Protein AF-A0A3L6G4U4-F1 (afdb_monomer)

Radius of gyration: 19.27 Å; Cα contacts (8 Å, |Δi|>4): 127; chains: 1; bounding box: 40×38×63 Å

Nearest PDB structures (foldseek):
  4f36-assembly1_E  TM=9.624E-01  e=6.830E-08  Trypanosoma brucei brucei TREU927
  4f36-assembly1_D  TM=8.154E-01  e=2.928E-08  Trypanosoma brucei brucei TREU927
  3ngt-assembly7_L  TM=8.339E-01  e=4.056E-08  Leishmania major
  7kpf-assembly1_D  TM=7.973E-01  e=2.743E-08  Homo sapiens
  4f36-assembly1_B  TM=8.271E-01  e=8.304E-08  Trypanosoma brucei brucei TREU927

Structure (mmCIF, N/CA/C/O backbone):
data_AF-A0A3L6G4U4-F1
#
_entry.id   AF-A0A3L6G4U4-F1
#
loop_
_atom_site.group_PDB
_atom_site.id
_atom_site.type_symbol
_atom_site.label_atom_id
_atom_site.label_alt_id
_atom_site.label_comp_id
_atom_site.label_asym_id
_atom_site.label_entity_id
_atom_site.label_seq_id
_atom_site.pdbx_PDB_ins_code
_atom_site.Cartn_x
_atom_site.Cartn_y
_atom_site.Cartn_z
_atom_site.occupancy
_atom_site.B_iso_or_equiv
_atom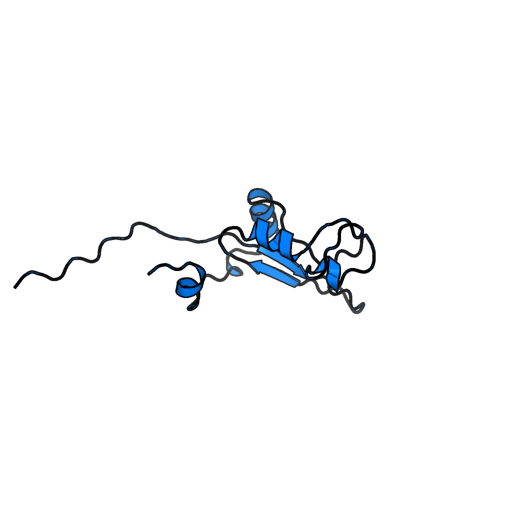_site.auth_seq_id
_atom_site.auth_comp_id
_atom_site.auth_asym_id
_atom_site.auth_atom_id
_atom_site.pdbx_PDB_model_num
ATOM 1 N N . MET A 1 1 ? -25.367 -23.729 42.751 1.00 48.38 1 MET A N 1
ATOM 2 C CA . MET A 1 1 ? -25.053 -23.538 41.320 1.00 48.38 1 MET A CA 1
ATOM 3 C C . MET A 1 1 ? -23.906 -22.546 41.230 1.00 48.38 1 MET A C 1
ATOM 5 O O . MET A 1 1 ? -24.031 -21.494 41.847 1.00 48.38 1 MET A O 1
ATOM 9 N N . PRO A 1 2 ? -22.779 -22.877 40.586 1.00 43.34 2 PRO A N 1
ATOM 10 C CA . PRO A 1 2 ? -21.698 -21.915 40.406 1.00 43.34 2 PRO A CA 1
ATOM 11 C C . PRO A 1 2 ? -22.155 -20.806 39.448 1.00 43.34 2 PRO A C 1
ATOM 13 O O . PRO A 1 2 ? -22.807 -21.084 38.442 1.00 43.34 2 PRO A O 1
ATOM 16 N N . ALA A 1 3 ? -21.863 -19.555 39.801 1.00 43.78 3 ALA A N 1
ATOM 17 C CA . ALA A 1 3 ? -22.175 -18.389 38.983 1.00 43.78 3 ALA A CA 1
ATOM 18 C C . ALA A 1 3 ? -21.476 -18.479 37.610 1.00 43.78 3 ALA A C 1
ATOM 20 O O . ALA A 1 3 ? -20.370 -19.025 37.535 1.00 43.78 3 ALA A O 1
ATOM 21 N N . PRO A 1 4 ? -22.086 -17.956 36.529 1.00 48.28 4 PRO A N 1
ATOM 22 C CA . PRO A 1 4 ? -21.425 -17.894 35.231 1.00 48.28 4 PRO A CA 1
ATOM 23 C C . PRO A 1 4 ? -20.118 -17.090 35.347 1.00 48.28 4 PRO A C 1
ATOM 25 O O . PRO A 1 4 ? -20.080 -16.095 36.080 1.00 48.28 4 PRO A O 1
ATOM 28 N N . PRO A 1 5 ? -19.038 -17.503 34.659 1.00 41.19 5 PRO A N 1
ATOM 29 C CA . PRO A 1 5 ? -17.786 -16.763 34.683 1.00 41.19 5 PRO A CA 1
ATOM 30 C C . PRO A 1 5 ? -18.026 -15.342 34.165 1.00 41.19 5 PRO A C 1
ATOM 32 O O . PRO A 1 5 ? -18.662 -15.147 33.128 1.00 41.19 5 PRO A O 1
ATOM 35 N N . SER A 1 6 ? -17.523 -14.350 34.899 1.00 45.09 6 SER A N 1
ATOM 36 C CA . SER A 1 6 ? -17.550 -12.958 34.463 1.00 45.09 6 SER A CA 1
ATOM 37 C C . SER A 1 6 ? -16.834 -12.820 33.112 1.00 45.09 6 SER A C 1
ATOM 39 O O . SER A 1 6 ? -15.841 -13.520 32.870 1.00 45.09 6 SER A O 1
ATOM 41 N N . PRO A 1 7 ? -17.307 -11.938 32.210 1.00 42.19 7 PRO A N 1
ATOM 42 C CA . PRO A 1 7 ? -16.600 -11.672 30.968 1.00 42.19 7 PRO A CA 1
ATOM 43 C C . PRO A 1 7 ? -15.209 -11.150 31.331 1.00 42.19 7 PRO A C 1
ATOM 45 O O . PRO A 1 7 ? -15.069 -10.083 31.929 1.00 42.19 7 PRO A O 1
ATOM 48 N N . ARG A 1 8 ? -14.172 -11.942 31.024 1.00 36.62 8 ARG A N 1
ATOM 49 C CA . ARG A 1 8 ? -12.781 -11.508 31.171 1.00 36.62 8 ARG A CA 1
ATOM 50 C C . ARG A 1 8 ? -12.641 -10.222 30.374 1.00 36.62 8 ARG A C 1
ATOM 52 O O . ARG A 1 8 ? -12.869 -10.227 29.165 1.00 36.62 8 ARG A O 1
ATOM 59 N N . SER A 1 9 ? -12.284 -9.132 31.046 1.00 39.41 9 SER A N 1
ATOM 60 C CA . SER A 1 9 ? -11.927 -7.891 30.377 1.00 39.41 9 SER A CA 1
ATOM 61 C C . SER A 1 9 ? -10.699 -8.167 29.511 1.00 39.41 9 SER A C 1
ATOM 63 O O . SER A 1 9 ? -9.567 -8.224 29.988 1.00 39.41 9 SER A O 1
ATOM 65 N N . SER A 1 10 ? -10.910 -8.396 28.213 1.00 39.19 10 SER A N 1
ATOM 66 C CA . SER A 1 10 ? -9.804 -8.390 27.267 1.00 39.19 10 SER A CA 1
ATOM 67 C C . SER A 1 10 ? -9.429 -6.926 27.059 1.00 39.19 10 SER A C 1
ATOM 69 O O . SER A 1 10 ? -9.961 -6.233 26.192 1.00 39.19 10 SER A O 1
ATOM 71 N N . SER A 1 11 ? -8.543 -6.434 27.918 1.00 36.12 11 SER A N 1
ATOM 72 C CA . SER A 1 11 ? -7.809 -5.191 27.734 1.00 36.12 11 SER A CA 1
ATOM 73 C C . SER A 1 11 ? -6.936 -5.315 26.487 1.00 36.12 11 SER A C 1
ATOM 75 O O . SER A 1 11 ? -5.746 -5.619 26.521 1.00 36.12 11 SER A O 1
ATOM 77 N N . ARG A 1 12 ? -7.550 -5.120 25.329 1.00 32.91 12 ARG A N 1
ATOM 78 C CA . ARG A 1 12 ? -6.834 -4.801 24.107 1.00 32.91 12 ARG A CA 1
ATOM 79 C C . ARG A 1 12 ? -7.789 -4.004 23.247 1.00 32.91 12 ARG A C 1
ATOM 81 O O . ARG A 1 12 ? -8.471 -4.536 22.383 1.00 32.91 12 ARG A O 1
ATOM 88 N N . THR A 1 13 ? -7.834 -2.708 23.533 1.00 30.31 13 THR A N 1
ATOM 89 C CA . THR A 1 13 ? -8.194 -1.681 22.562 1.00 30.31 13 THR A CA 1
ATOM 90 C C . THR A 1 13 ? -7.328 -1.914 21.326 1.00 30.31 13 THR A C 1
ATOM 92 O O . THR A 1 13 ? -6.227 -1.384 21.216 1.00 30.31 13 THR A O 1
ATOM 95 N N . ARG A 1 14 ? -7.767 -2.787 20.417 1.00 32.38 14 ARG A N 1
ATOM 96 C CA . ARG A 1 14 ? -7.202 -2.891 19.075 1.00 32.38 14 ARG A CA 1
ATOM 97 C C . ARG A 1 14 ? -7.896 -1.821 18.256 1.00 32.38 14 ARG A C 1
ATOM 99 O O . ARG A 1 14 ? -8.745 -2.094 17.422 1.00 32.38 14 ARG A O 1
ATOM 106 N N . THR A 1 15 ? -7.554 -0.576 18.564 1.00 27.38 15 THR A N 1
ATOM 107 C CA . THR A 1 15 ? -7.674 0.496 17.589 1.00 27.38 15 THR A CA 1
ATOM 108 C C . THR A 1 15 ? -6.623 0.178 16.543 1.00 27.38 15 THR A C 1
ATOM 110 O O . THR A 1 15 ? -5.465 0.565 16.691 1.00 27.38 15 THR A O 1
ATOM 113 N N . VAL A 1 16 ? -6.990 -0.624 15.549 1.00 25.97 16 VAL A N 1
ATOM 114 C CA . VAL A 1 16 ? -6.151 -0.760 14.372 1.00 25.97 16 VAL A CA 1
ATOM 115 C C . VAL A 1 16 ? -6.416 0.493 13.547 1.00 25.97 16 VAL A C 1
ATOM 117 O O . VAL A 1 16 ? -7.545 0.846 13.216 1.00 25.97 16 VAL A O 1
ATOM 120 N N . ARG A 1 17 ? -5.366 1.292 13.435 1.00 31.39 17 ARG A N 1
ATOM 121 C CA . ARG A 1 17 ? -5.263 2.451 12.565 1.00 31.39 17 ARG A CA 1
ATOM 122 C C . ARG A 1 17 ? -3.873 2.315 11.985 1.00 31.39 17 ARG A C 1
ATOM 124 O O . ARG A 1 17 ? -2.936 2.342 12.774 1.00 31.39 17 ARG A O 1
ATOM 131 N N . VAL A 1 18 ? -3.753 2.113 10.678 1.00 32.38 18 VAL A N 1
ATOM 132 C CA . VAL A 1 18 ? -2.708 2.654 9.785 1.00 32.38 18 VAL A CA 1
ATOM 133 C C . VAL A 1 18 ? -2.885 2.002 8.413 1.00 32.38 18 VAL A C 1
ATOM 135 O O . VAL A 1 18 ? -3.234 0.833 8.287 1.00 32.38 18 VAL A O 1
ATOM 138 N N . LEU A 1 19 ? -2.707 2.839 7.400 1.00 37.97 19 LEU A N 1
ATOM 139 C CA . LEU A 1 19 ? -3.506 2.901 6.194 1.00 37.97 19 LEU A CA 1
ATOM 140 C C . LEU A 1 19 ? -2.538 2.825 4.994 1.00 37.97 19 LEU A C 1
ATOM 142 O O . LEU A 1 19 ? -1.506 3.479 4.998 1.00 37.97 19 LEU A O 1
ATOM 146 N N . PHE A 1 20 ? -2.794 1.988 3.993 1.00 38.31 20 PHE A N 1
ATOM 147 C CA . PHE A 1 20 ? -1.816 1.727 2.920 1.00 38.31 20 PHE A CA 1
ATOM 148 C C . PHE A 1 20 ? -2.234 2.272 1.563 1.00 38.31 20 PHE A C 1
ATOM 150 O O . PHE A 1 20 ? -3.016 1.618 0.880 1.00 38.31 20 PHE A O 1
ATOM 157 N N . GLY A 1 21 ? -1.650 3.413 1.185 1.00 36.94 21 GLY A N 1
ATOM 158 C CA . GLY A 1 21 ? -1.660 4.000 -0.157 1.00 36.94 21 GLY A CA 1
ATOM 159 C C . GLY A 1 21 ? -1.317 2.986 -1.244 1.00 36.94 21 GLY A C 1
ATOM 160 O O . GLY A 1 21 ? -0.142 2.681 -1.414 1.00 36.94 21 GLY A O 1
ATOM 161 N N . VAL A 1 22 ? -2.296 2.477 -1.993 1.00 37.06 22 VAL A N 1
ATOM 162 C CA . VAL A 1 22 ? -2.035 1.900 -3.322 1.00 37.06 22 VAL A CA 1
ATOM 163 C C . VAL A 1 22 ? -2.492 2.932 -4.343 1.00 37.06 22 VAL A C 1
ATOM 165 O O . VAL A 1 22 ? -3.694 3.108 -4.518 1.00 37.06 22 VAL A O 1
ATOM 168 N N . LEU A 1 23 ? -1.543 3.627 -4.976 1.00 38.72 23 LEU A N 1
ATOM 169 C CA . LEU A 1 23 ? -1.824 4.411 -6.183 1.00 38.72 23 LEU A CA 1
ATOM 170 C C . LEU A 1 23 ? -2.010 3.407 -7.315 1.00 38.72 23 LEU A C 1
ATOM 172 O O . LEU A 1 23 ? -1.089 2.644 -7.559 1.00 38.72 23 LEU A O 1
ATOM 176 N N . VAL A 1 24 ? -3.148 3.359 -7.993 1.00 38.31 24 VAL A N 1
ATOM 177 C CA . VAL A 1 24 ? -3.261 2.614 -9.257 1.00 38.31 24 VAL A CA 1
ATOM 178 C C . VAL A 1 24 ? -3.238 3.641 -10.380 1.00 38.31 24 VAL A C 1
ATOM 180 O O . VAL A 1 24 ? -4.255 4.262 -10.659 1.00 38.31 24 VAL A O 1
ATOM 183 N N . ASP A 1 25 ? -2.080 3.828 -11.007 1.00 40.31 25 ASP A N 1
ATOM 184 C CA . ASP A 1 25 ? -1.956 4.567 -12.262 1.00 40.31 25 ASP A CA 1
ATOM 185 C C . ASP A 1 25 ? -2.187 3.588 -13.425 1.00 40.31 25 ASP A C 1
ATOM 187 O O . ASP A 1 25 ? -1.281 2.934 -13.944 1.00 40.31 25 ASP A O 1
ATOM 191 N N . VAL A 1 26 ? -3.449 3.440 -13.823 1.00 39.25 26 VAL A N 1
ATOM 192 C CA . VAL A 1 26 ? -3.770 2.902 -15.146 1.00 39.25 26 VAL A CA 1
ATOM 193 C C . VAL A 1 26 ? -3.792 4.090 -16.100 1.00 39.25 26 VAL A C 1
ATOM 195 O O . VAL A 1 26 ? -4.809 4.764 -16.242 1.00 39.25 26 VAL A O 1
ATOM 198 N N . VAL A 1 27 ? -2.669 4.331 -16.787 1.00 41.72 27 VAL A N 1
ATOM 199 C CA . VAL A 1 27 ? -2.572 5.328 -17.865 1.00 41.72 27 VAL A CA 1
ATOM 200 C C . VAL A 1 27 ? -3.394 4.868 -19.077 1.00 41.72 27 VAL A C 1
ATOM 202 O O . VAL A 1 27 ? -2.858 4.458 -20.108 1.00 41.72 27 VAL A O 1
ATOM 205 N N . LEU A 1 28 ? -4.717 4.963 -18.996 1.00 41.09 28 LEU A N 1
ATOM 206 C CA . LEU A 1 28 ? -5.538 5.196 -20.175 1.00 41.09 28 LEU A CA 1
ATOM 207 C C . LEU A 1 28 ? -5.581 6.710 -20.331 1.00 41.09 28 LEU A C 1
ATOM 209 O O . LEU A 1 28 ? -6.176 7.404 -19.517 1.00 41.09 28 LEU A O 1
ATOM 213 N N . ARG A 1 29 ? -4.862 7.239 -21.329 1.00 44.06 29 ARG A N 1
ATOM 214 C CA . ARG A 1 29 ? -4.777 8.683 -21.589 1.00 44.06 29 ARG A CA 1
ATOM 215 C C . ARG A 1 29 ? -6.140 9.258 -21.989 1.00 44.06 29 ARG A C 1
ATOM 217 O O . ARG A 1 29 ? -6.378 9.472 -23.170 1.00 44.06 29 ARG A O 1
ATOM 224 N N . PHE A 1 30 ? -6.972 9.535 -20.997 1.00 42.81 30 PHE A N 1
ATOM 225 C CA . PHE A 1 30 ? -8.104 10.450 -21.023 1.00 42.81 30 PHE A CA 1
ATOM 226 C C . PHE A 1 30 ? -8.240 10.990 -19.588 1.00 42.81 30 PHE A C 1
ATOM 228 O O . PHE A 1 30 ? -8.823 10.335 -18.739 1.00 42.81 30 PHE A O 1
ATOM 235 N N . ASP A 1 31 ? -7.602 12.133 -19.319 1.00 46.81 31 ASP A N 1
ATOM 236 C CA . ASP A 1 31 ? -7.749 12.962 -18.110 1.00 46.81 31 ASP A CA 1
ATOM 237 C C . ASP A 1 31 ? -7.524 12.295 -16.726 1.00 46.81 31 ASP A C 1
ATOM 239 O O . ASP A 1 31 ? -8.453 11.886 -16.043 1.00 46.81 31 ASP A O 1
ATOM 243 N N . SER A 1 32 ? -6.255 12.277 -16.292 1.00 55.06 32 SER A N 1
ATOM 244 C CA . SER A 1 32 ? -5.756 12.446 -14.903 1.00 55.06 32 SER A CA 1
ATOM 245 C C . SER A 1 32 ? -6.610 11.913 -13.731 1.00 55.06 32 SER A C 1
ATOM 247 O O . SER A 1 32 ? -6.935 12.664 -12.811 1.00 55.06 32 SER A O 1
ATOM 249 N N . LEU A 1 33 ? -6.977 10.632 -13.738 1.00 58.16 33 LEU A N 1
ATOM 250 C CA . LEU A 1 33 ? -7.676 9.989 -12.621 1.00 58.16 33 LEU A CA 1
ATOM 251 C C . LEU A 1 33 ? -6.700 9.149 -11.794 1.00 58.16 33 LEU A C 1
ATOM 253 O O . LEU A 1 33 ? -6.298 8.068 -12.218 1.00 58.16 33 LEU A O 1
ATOM 257 N N . ASP A 1 34 ? -6.370 9.635 -10.600 1.00 67.19 34 ASP A N 1
ATOM 258 C CA . ASP A 1 34 ? -5.589 8.903 -9.604 1.00 67.19 34 ASP A CA 1
ATOM 259 C C . ASP A 1 34 ? -6.524 8.209 -8.603 1.00 67.19 34 ASP A C 1
ATOM 261 O O . ASP A 1 34 ? -7.427 8.828 -8.032 1.00 67.19 34 ASP A O 1
ATOM 265 N N . LEU A 1 35 ? -6.310 6.909 -8.374 1.00 70.25 35 LEU A N 1
ATOM 266 C CA . LEU A 1 35 ? -7.008 6.156 -7.332 1.00 70.25 35 LEU A CA 1
ATOM 267 C C . LEU A 1 35 ? -6.120 6.034 -6.094 1.00 70.25 35 LEU A C 1
ATOM 269 O O . LEU A 1 35 ? -5.046 5.439 -6.167 1.00 70.25 35 LEU A O 1
ATOM 273 N N . TYR A 1 36 ? -6.617 6.515 -4.954 1.00 77.12 36 TYR A N 1
ATOM 274 C CA . TYR A 1 36 ? -5.976 6.356 -3.652 1.00 77.12 36 TYR A CA 1
ATOM 275 C C . TYR A 1 36 ? -6.708 5.292 -2.843 1.00 77.12 36 TYR A C 1
ATOM 277 O O . TYR A 1 36 ? -7.921 5.356 -2.642 1.00 77.12 36 TYR A O 1
ATOM 285 N N . LEU A 1 37 ? -5.960 4.306 -2.365 1.00 82.06 37 LEU A N 1
ATOM 286 C CA . LEU A 1 37 ? -6.474 3.235 -1.519 1.00 82.06 37 LEU A CA 1
ATOM 287 C C . LEU A 1 37 ? -5.721 3.197 -0.210 1.00 82.06 37 LEU A C 1
ATOM 289 O O . LEU A 1 37 ? -4.606 3.682 -0.117 1.00 82.06 37 LEU A O 1
ATOM 293 N N . VAL A 1 38 ? -6.336 2.572 0.777 1.00 84.00 38 VAL A N 1
ATOM 294 C CA . VAL A 1 38 ? -5.800 2.418 2.114 1.00 84.00 38 VAL A CA 1
ATOM 295 C C . VAL A 1 38 ? -6.068 0.982 2.550 1.00 84.00 38 VAL A C 1
ATOM 297 O O . VAL A 1 38 ? -7.216 0.585 2.732 1.00 84.00 38 VAL A O 1
ATOM 300 N N . TRP A 1 39 ? -5.012 0.182 2.678 1.00 84.06 39 TRP A N 1
ATOM 301 C CA . TRP A 1 39 ? -5.104 -1.193 3.185 1.00 84.06 39 TRP A CA 1
ATOM 302 C C . TRP A 1 39 ? -4.687 -1.272 4.650 1.00 84.06 39 TRP A C 1
ATOM 304 O O . TRP A 1 39 ? -4.023 -0.374 5.150 1.00 84.06 39 TRP A O 1
ATOM 314 N N . GLU A 1 40 ? -5.072 -2.339 5.339 1.00 82.50 40 GLU A N 1
ATOM 315 C CA . GLU A 1 40 ? -4.703 -2.605 6.728 1.00 82.50 40 GLU A CA 1
ATOM 316 C C . GLU A 1 40 ? -4.423 -4.103 6.886 1.00 82.50 40 GLU A C 1
ATOM 318 O O . GLU A 1 40 ? -5.087 -4.937 6.269 1.00 82.50 40 GLU A O 1
ATOM 323 N N . GLY A 1 41 ? -3.426 -4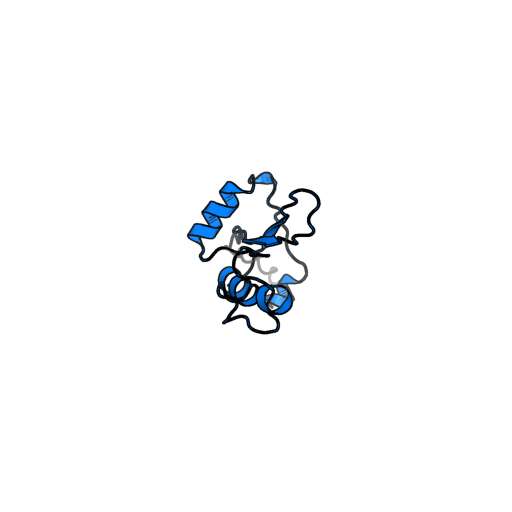.448 7.699 1.00 85.88 41 GLY A N 1
ATOM 324 C CA . GLY A 1 41 ? -3.146 -5.831 8.061 1.00 85.88 41 GLY A CA 1
ATOM 325 C C . GLY A 1 41 ? -1.730 -6.042 8.583 1.00 85.88 41 GLY A C 1
ATOM 326 O O . GLY A 1 41 ? -0.842 -5.204 8.425 1.00 85.88 41 GLY A O 1
ATOM 327 N N . GLU A 1 42 ? -1.491 -7.191 9.207 1.00 85.12 42 GLU A N 1
ATOM 328 C CA . GLU A 1 42 ? -0.152 -7.556 9.671 1.00 85.12 42 GLU A CA 1
ATOM 329 C C . GLU A 1 42 ? 0.844 -7.669 8.501 1.00 85.12 42 GLU A C 1
ATOM 331 O O . GLU A 1 42 ? 0.625 -8.394 7.531 1.00 85.12 42 GLU A O 1
ATOM 336 N N . GLY A 1 43 ? 1.960 -6.937 8.584 1.00 86.00 43 GLY A N 1
ATOM 337 C CA . GLY A 1 43 ? 3.017 -6.963 7.567 1.00 86.00 43 GLY A CA 1
ATOM 338 C C . GLY A 1 43 ? 2.633 -6.349 6.214 1.00 86.00 43 GLY A C 1
ATOM 339 O O . GLY A 1 43 ? 3.369 -6.526 5.243 1.00 86.00 43 GLY A O 1
ATOM 340 N N . VAL A 1 44 ? 1.515 -5.623 6.133 1.00 85.81 44 VAL A N 1
ATOM 341 C CA . VAL A 1 44 ? 0.945 -5.101 4.879 1.00 85.81 44 VAL A CA 1
ATOM 342 C C . VAL A 1 44 ? 1.911 -4.221 4.067 1.00 85.81 44 VAL A C 1
ATOM 344 O O . VAL A 1 44 ? 1.901 -4.335 2.849 1.00 85.81 44 VAL A O 1
ATOM 347 N N . ILE A 1 45 ? 2.827 -3.452 4.684 1.00 84.62 45 ILE A N 1
ATOM 348 C CA . ILE A 1 45 ? 3.895 -2.725 3.951 1.00 84.62 45 ILE A CA 1
ATOM 349 C C . ILE A 1 45 ? 4.727 -3.719 3.142 1.00 84.62 45 ILE A C 1
ATOM 351 O O . ILE A 1 45 ? 4.885 -3.612 1.929 1.00 84.62 45 ILE A O 1
ATOM 355 N N . LYS A 1 46 ? 5.268 -4.721 3.839 1.00 87.56 46 LYS A N 1
ATOM 356 C CA . LYS A 1 46 ? 6.192 -5.703 3.278 1.00 87.56 46 LYS A CA 1
ATOM 357 C C . LYS A 1 46 ? 5.503 -6.518 2.189 1.00 87.56 46 LYS A C 1
ATOM 359 O O . LYS A 1 46 ? 6.072 -6.712 1.117 1.00 87.56 46 LYS A O 1
ATOM 364 N N . TYR A 1 47 ? 4.289 -6.994 2.461 1.00 89.19 47 TYR A N 1
ATOM 365 C CA . TYR A 1 47 ? 3.522 -7.783 1.502 1.00 89.19 47 TYR A CA 1
ATOM 366 C C . TYR A 1 47 ? 3.020 -6.937 0.328 1.00 89.19 47 TYR A C 1
ATOM 368 O O . TYR A 1 47 ? 3.111 -7.389 -0.808 1.00 89.19 47 TYR A O 1
ATOM 376 N N . GLY A 1 48 ? 2.596 -5.696 0.571 1.00 88.94 48 GLY A N 1
ATOM 377 C CA . GLY A 1 48 ? 2.201 -4.739 -0.460 1.00 88.94 48 GLY A CA 1
ATOM 378 C C . GLY A 1 48 ? 3.353 -4.422 -1.409 1.00 88.94 48 GLY A C 1
ATOM 379 O O . GLY A 1 48 ? 3.211 -4.560 -2.618 1.00 88.94 48 GLY A O 1
ATOM 380 N N . ARG A 1 49 ? 4.547 -4.126 -0.882 1.00 89.44 49 ARG A N 1
ATOM 381 C CA . ARG A 1 49 ? 5.761 -3.929 -1.693 1.00 89.44 49 ARG A CA 1
ATOM 382 C C . ARG A 1 49 ? 6.136 -5.174 -2.497 1.00 89.44 49 ARG A C 1
ATOM 384 O O . ARG A 1 49 ? 6.566 -5.050 -3.641 1.00 8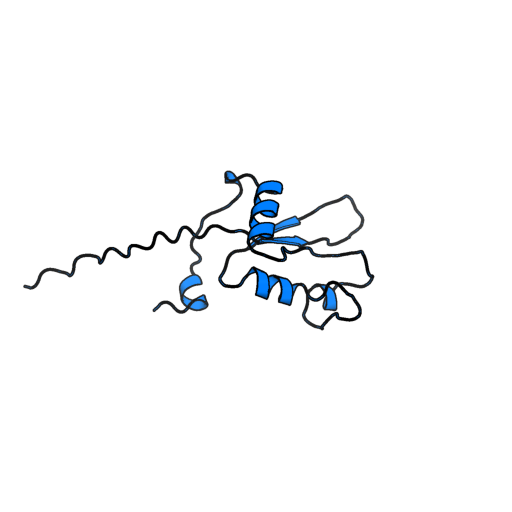9.44 49 ARG A O 1
ATOM 391 N N . LYS A 1 50 ? 5.952 -6.367 -1.923 1.00 90.88 50 LYS A N 1
ATOM 392 C CA . LYS A 1 50 ? 6.170 -7.634 -2.634 1.00 90.88 50 LYS A CA 1
ATOM 393 C C . LYS A 1 50 ? 5.166 -7.828 -3.776 1.00 90.88 50 LYS A C 1
ATOM 395 O O . LYS A 1 50 ? 5.574 -8.267 -4.842 1.00 90.88 50 LYS A O 1
ATOM 400 N N . LEU A 1 51 ? 3.895 -7.484 -3.564 1.00 90.38 51 LEU A N 1
ATOM 401 C CA . LEU A 1 51 ? 2.844 -7.549 -4.585 1.00 90.38 51 LEU A CA 1
ATOM 402 C C . LEU A 1 51 ? 3.080 -6.533 -5.712 1.00 90.38 51 LEU A C 1
ATOM 404 O O . LEU A 1 51 ? 2.900 -6.851 -6.883 1.00 90.38 51 LEU A O 1
ATOM 408 N N . ILE A 1 52 ? 3.519 -5.322 -5.360 1.00 89.38 52 ILE A N 1
ATOM 409 C CA . ILE A 1 52 ? 3.854 -4.262 -6.318 1.00 89.38 52 ILE A CA 1
ATOM 410 C C . ILE A 1 52 ? 4.998 -4.692 -7.244 1.00 89.38 52 ILE A C 1
ATOM 412 O O . ILE A 1 52 ? 4.931 -4.458 -8.451 1.00 89.38 52 ILE A O 1
ATOM 416 N N . GLY A 1 53 ? 6.029 -5.330 -6.689 1.00 89.19 53 GLY A N 1
ATOM 417 C CA . GLY A 1 53 ? 7.240 -5.705 -7.416 1.00 89.19 53 GLY A CA 1
ATOM 418 C C . GLY A 1 53 ? 8.334 -4.635 -7.358 1.00 89.19 53 GLY A C 1
ATOM 419 O O . GLY A 1 53 ? 8.183 -3.569 -6.751 1.00 89.19 53 GLY A O 1
ATOM 420 N N . ALA A 1 54 ? 9.485 -4.936 -7.964 1.00 88.12 54 ALA A N 1
ATOM 421 C CA . ALA A 1 54 ? 10.647 -4.049 -7.947 1.00 88.12 54 ALA A CA 1
ATOM 422 C C . ALA A 1 54 ? 10.352 -2.687 -8.605 1.00 88.12 54 ALA A C 1
ATOM 424 O O . ALA A 1 54 ? 9.412 -2.535 -9.379 1.00 88.12 54 ALA A O 1
ATOM 425 N N . THR A 1 55 ? 11.142 -1.656 -8.294 1.00 83.19 55 THR A N 1
ATOM 426 C CA . THR A 1 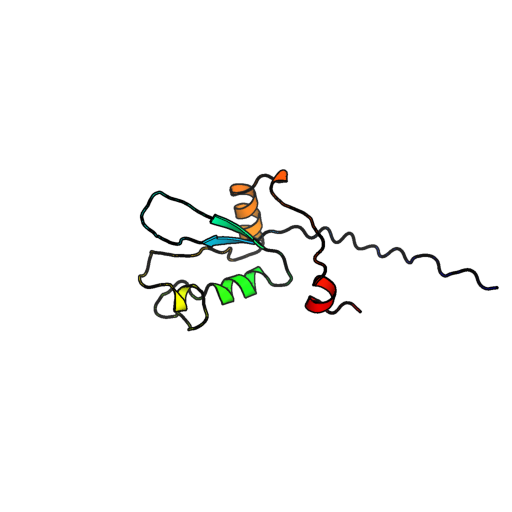55 ? 11.073 -0.368 -9.021 1.00 83.19 55 THR A CA 1
ATOM 427 C C . THR A 1 55 ? 11.785 -0.438 -10.366 1.00 83.19 55 THR A C 1
ATOM 429 O O . THR A 1 55 ? 11.356 0.201 -11.318 1.00 83.19 55 THR A O 1
ATOM 432 N N . A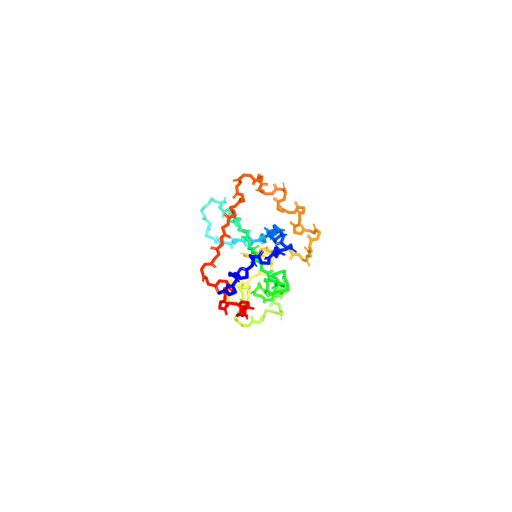SP A 1 56 ? 12.844 -1.239 -10.444 1.00 83.19 56 ASP A N 1
ATOM 433 C CA . ASP A 1 56 ? 13.624 -1.464 -11.656 1.00 83.19 56 ASP A CA 1
ATOM 434 C C . ASP A 1 56 ? 12.919 -2.488 -12.570 1.00 83.19 56 ASP A C 1
ATOM 436 O O . ASP A 1 56 ? 12.748 -3.634 -12.140 1.00 83.19 56 ASP A O 1
ATOM 440 N N . PRO A 1 57 ? 12.537 -2.120 -13.811 1.00 75.81 57 PRO A N 1
ATOM 441 C CA . PRO A 1 57 ? 11.911 -3.026 -14.778 1.00 75.81 57 PRO A CA 1
ATOM 442 C C . PRO A 1 57 ? 12.730 -4.255 -15.136 1.00 75.81 57 PRO A C 1
ATOM 444 O O . PRO A 1 57 ? 12.167 -5.294 -15.461 1.00 75.81 57 PRO A O 1
ATOM 447 N N . HIS A 1 58 ? 14.055 -4.182 -15.024 1.00 82.12 58 HIS A N 1
ATOM 448 C CA . HIS A 1 58 ? 14.911 -5.343 -15.261 1.00 82.12 58 HIS A CA 1
ATOM 449 C C . HIS A 1 58 ? 14.826 -6.390 -14.143 1.00 82.12 58 HIS A C 1
ATOM 451 O O . HIS A 1 58 ? 15.345 -7.492 -14.296 1.00 82.12 58 HIS A O 1
ATOM 457 N N . LYS A 1 59 ? 14.185 -6.046 -13.021 1.00 87.38 59 LYS A N 1
ATOM 458 C CA . LYS A 1 59 ? 13.975 -6.905 -11.846 1.00 87.38 59 LYS A CA 1
ATOM 459 C C . LYS A 1 59 ? 12.495 -7.200 -11.617 1.00 87.38 59 LYS A C 1
ATOM 461 O O . LYS A 1 59 ? 12.079 -7.477 -10.492 1.00 87.38 59 LYS A O 1
ATOM 466 N N . TYR A 1 60 ? 11.682 -7.033 -12.653 1.00 86.31 60 TYR A N 1
ATOM 467 C CA . TYR A 1 60 ? 10.279 -7.388 -12.599 1.00 86.31 60 TYR A CA 1
ATOM 468 C C . TYR A 1 60 ? 10.128 -8.902 -12.563 1.00 86.31 60 TYR A C 1
ATOM 470 O O . TYR A 1 60 ? 10.670 -9.620 -13.398 1.00 86.31 60 TYR A O 1
ATOM 478 N N . GLU A 1 61 ? 9.364 -9.363 -11.581 1.00 90.50 61 GLU A N 1
ATOM 479 C CA . GLU A 1 61 ? 9.050 -10.773 -11.403 1.00 90.50 61 GLU A CA 1
ATOM 480 C C . GLU A 1 61 ? 7.609 -11.019 -11.873 1.00 90.50 61 GLU A C 1
ATOM 482 O O . GLU A 1 61 ? 6.720 -10.235 -11.503 1.00 90.50 61 GLU A O 1
ATOM 487 N N . PRO A 1 62 ? 7.348 -12.081 -12.657 1.00 91.75 62 PRO A N 1
ATOM 488 C CA . PRO A 1 62 ? 5.991 -12.473 -13.030 1.00 91.75 62 PRO A CA 1
ATOM 489 C C . PRO A 1 62 ? 5.088 -12.668 -11.803 1.00 91.75 62 PRO A C 1
ATOM 491 O O . PRO A 1 62 ? 5.524 -13.196 -10.777 1.00 91.75 62 PRO A O 1
ATOM 494 N N . GLY A 1 63 ? 3.825 -12.253 -11.903 1.00 90.50 63 GLY A N 1
ATOM 495 C CA . GLY A 1 63 ? 2.859 -12.291 -10.799 1.00 90.50 63 GLY A CA 1
ATOM 496 C C . GLY A 1 63 ? 2.925 -11.086 -9.854 1.00 90.50 63 GLY A C 1
ATOM 497 O O . GLY A 1 63 ? 2.165 -11.026 -8.884 1.00 90.50 63 GLY A O 1
ATOM 498 N N . THR A 1 64 ? 3.826 -10.130 -10.104 1.00 90.88 64 THR A N 1
ATOM 499 C CA . THR A 1 64 ? 3.800 -8.807 -9.462 1.00 90.88 64 THR A CA 1
ATOM 500 C C . THR A 1 64 ? 3.081 -7.807 -10.356 1.00 90.88 64 THR A C 1
ATOM 502 O O . THR A 1 64 ? 3.120 -7.920 -11.578 1.00 90.88 64 THR A O 1
ATOM 505 N N . ILE A 1 65 ? 2.472 -6.777 -9.764 1.00 85.75 65 ILE A N 1
ATOM 506 C CA . ILE A 1 65 ? 1.700 -5.774 -10.515 1.00 85.75 65 ILE A CA 1
ATOM 507 C C . ILE A 1 65 ? 2.564 -5.131 -11.606 1.00 85.75 65 ILE A C 1
ATOM 509 O O . ILE A 1 65 ? 2.151 -5.045 -12.759 1.00 85.75 65 ILE A O 1
ATOM 513 N N . ARG A 1 66 ? 3.789 -4.720 -11.265 1.00 86.50 66 ARG A N 1
ATOM 514 C CA . ARG A 1 66 ? 4.712 -4.125 -12.237 1.00 86.50 66 ARG A CA 1
ATOM 515 C C . ARG A 1 66 ? 5.244 -5.133 -13.250 1.00 86.50 66 ARG A C 1
ATOM 517 O O . ARG A 1 66 ? 5.430 -4.749 -14.396 1.00 86.50 66 ARG A O 1
ATOM 524 N N . GLY A 1 67 ? 5.460 -6.388 -12.862 1.00 87.94 67 GLY A N 1
ATOM 525 C CA . GLY A 1 67 ? 5.922 -7.408 -13.802 1.00 87.94 67 GLY A CA 1
ATOM 526 C C . GLY A 1 67 ? 4.885 -7.806 -14.839 1.00 87.94 67 GLY A C 1
ATOM 527 O O . GLY A 1 67 ? 5.247 -8.026 -15.991 1.00 87.94 67 GLY A O 1
ATOM 528 N N . ASP A 1 68 ? 3.609 -7.817 -14.462 1.00 86.88 68 ASP A N 1
ATOM 529 C CA . ASP A 1 68 ? 2.540 -8.241 -15.365 1.00 86.88 68 ASP A CA 1
ATOM 530 C C . ASP A 1 68 ? 1.983 -7.082 -16.207 1.00 86.88 68 ASP A C 1
ATOM 532 O O . ASP A 1 68 ? 1.493 -7.305 -17.314 1.00 86.88 68 ASP A O 1
ATOM 536 N N . LEU A 1 69 ? 2.048 -5.843 -15.704 1.00 83.44 69 LEU A N 1
ATOM 537 C CA . LEU A 1 69 ? 1.405 -4.679 -16.333 1.00 83.44 69 LEU A CA 1
ATOM 538 C C . LEU A 1 69 ? 2.377 -3.547 -16.714 1.00 83.44 69 LEU A C 1
ATOM 540 O O . LEU A 1 69 ? 2.008 -2.642 -17.463 1.00 83.44 69 LEU A O 1
ATOM 544 N N . GLY A 1 70 ? 3.609 -3.552 -16.202 1.00 76.00 70 GLY A N 1
ATOM 545 C CA . GLY A 1 70 ? 4.609 -2.519 -16.470 1.00 76.00 70 GLY A CA 1
ATOM 546 C C . GLY A 1 70 ? 5.388 -2.782 -17.760 1.00 76.00 70 GLY A C 1
ATOM 547 O O . GLY A 1 70 ? 5.903 -3.873 -17.973 1.00 76.00 70 GLY A O 1
ATOM 548 N N . VAL A 1 71 ? 5.513 -1.761 -18.616 1.00 71.19 71 VAL A N 1
ATOM 549 C CA . VAL A 1 71 ? 6.191 -1.884 -19.927 1.00 71.19 71 VAL A CA 1
ATOM 550 C C . VAL A 1 71 ? 7.456 -1.021 -20.032 1.00 71.19 71 VAL A C 1
ATOM 552 O O . VAL A 1 71 ? 8.418 -1.419 -20.683 1.00 71.19 71 VAL A O 1
ATOM 555 N N . VAL A 1 72 ? 7.486 0.168 -19.413 1.00 66.88 72 VAL A N 1
ATOM 556 C CA . VAL A 1 72 ? 8.584 1.146 -19.567 1.00 66.88 72 VAL A CA 1
ATOM 557 C C . VAL A 1 72 ? 8.969 1.758 -18.220 1.00 66.88 72 VAL A C 1
ATOM 559 O O . VAL A 1 72 ? 8.100 2.140 -17.436 1.00 66.88 72 VAL A O 1
ATOM 562 N N . VAL A 1 73 ? 10.278 1.915 -17.984 1.00 62.72 73 VAL A N 1
ATOM 563 C CA . VAL A 1 73 ? 10.839 2.638 -16.828 1.00 62.72 73 VAL A CA 1
ATOM 564 C C . VAL A 1 73 ? 10.241 4.052 -16.748 1.00 62.72 73 VAL A C 1
ATOM 566 O O . VAL A 1 73 ? 10.232 4.781 -17.738 1.00 62.72 73 VAL A O 1
ATOM 569 N N . GLY A 1 74 ? 9.769 4.467 -15.569 1.00 60.22 74 GLY A N 1
ATOM 570 C CA . GLY A 1 74 ? 9.294 5.838 -15.323 1.00 60.22 74 GLY A CA 1
ATOM 571 C C . GLY A 1 74 ? 7.803 6.076 -15.580 1.00 60.22 74 GLY A C 1
ATOM 572 O O . GLY A 1 74 ? 7.307 7.150 -15.254 1.00 60.22 74 GLY A O 1
ATOM 573 N N . ARG A 1 75 ? 7.068 5.079 -16.091 1.00 65.06 75 ARG A N 1
ATOM 574 C CA . ARG A 1 75 ? 5.597 5.041 -16.034 1.00 65.06 75 ARG A CA 1
ATOM 575 C C . ARG A 1 75 ? 5.175 4.070 -14.943 1.00 65.06 75 ARG A C 1
ATOM 577 O O . ARG A 1 75 ? 4.839 2.917 -15.206 1.00 65.06 75 ARG A O 1
ATOM 584 N N . ASN A 1 76 ? 5.309 4.525 -13.702 1.00 61.91 76 ASN A N 1
ATOM 585 C CA . ASN A 1 76 ? 5.038 3.701 -12.535 1.00 61.91 76 ASN A CA 1
ATOM 586 C C . ASN A 1 76 ? 3.532 3.610 -12.318 1.00 61.91 76 ASN A C 1
ATOM 588 O O . ASN A 1 76 ? 2.957 4.440 -11.631 1.00 61.91 76 ASN A O 1
ATOM 592 N N . ILE A 1 77 ? 2.945 2.534 -12.834 1.00 74.31 77 ILE A N 1
ATOM 593 C CA . ILE A 1 77 ? 1.518 2.213 -12.705 1.00 74.31 77 ILE A CA 1
ATOM 594 C C . ILE A 1 77 ? 1.028 2.059 -11.255 1.00 74.31 77 ILE A C 1
ATOM 596 O O . ILE A 1 77 ? -0.156 1.848 -11.015 1.00 74.31 77 ILE A O 1
ATOM 600 N N . ILE A 1 78 ? 1.944 2.048 -10.278 1.00 80.19 78 ILE A N 1
ATOM 601 C CA . ILE A 1 78 ? 1.608 1.875 -8.869 1.00 80.19 78 ILE A CA 1
ATOM 602 C C . ILE A 1 78 ? 2.662 2.445 -7.920 1.00 80.19 78 ILE A C 1
ATOM 604 O O . ILE A 1 78 ? 3.872 2.264 -8.122 1.00 80.19 78 ILE A O 1
ATOM 608 N N . HIS A 1 79 ? 2.184 3.082 -6.850 1.00 83.75 79 HIS A N 1
ATOM 609 C CA . HIS A 1 79 ? 2.953 3.518 -5.678 1.00 83.75 79 HIS A CA 1
ATOM 610 C C . HIS A 1 79 ? 2.501 2.750 -4.436 1.00 83.75 79 HIS A C 1
ATOM 612 O O . HIS A 1 79 ? 1.337 2.371 -4.320 1.00 83.75 79 HIS A O 1
ATOM 618 N N . GLY A 1 80 ? 3.438 2.547 -3.515 1.00 85.12 80 GLY A N 1
ATOM 619 C CA . GLY A 1 80 ? 3.161 2.037 -2.181 1.00 85.12 80 GLY A CA 1
ATOM 620 C C . GLY A 1 80 ? 4.298 2.382 -1.231 1.00 85.12 80 GLY A C 1
ATOM 621 O O . GLY A 1 80 ? 5.475 2.244 -1.603 1.00 85.12 80 GLY A O 1
ATOM 622 N N . SER A 1 81 ? 3.931 2.812 -0.024 1.00 84.69 81 SER A N 1
ATOM 623 C CA . SER A 1 81 ? 4.840 3.279 1.024 1.00 84.69 81 SER A CA 1
ATOM 624 C C . SER A 1 81 ? 5.938 2.255 1.328 1.00 84.69 81 SER A C 1
ATOM 626 O O . SER A 1 81 ? 5.726 1.040 1.263 1.00 84.69 81 SER A O 1
ATOM 628 N N . ASP A 1 82 ? 7.130 2.739 1.661 1.00 83.94 82 ASP A N 1
ATOM 629 C CA . ASP A 1 82 ? 8.309 1.912 1.932 1.00 83.94 82 ASP A CA 1
ATOM 630 C C . ASP A 1 82 ? 8.508 1.578 3.422 1.00 83.94 82 ASP A C 1
ATOM 632 O O . ASP A 1 82 ? 9.255 0.650 3.740 1.00 83.94 82 ASP A O 1
ATOM 636 N N . GLY A 1 83 ? 7.799 2.257 4.331 1.00 87.06 83 GLY A N 1
ATOM 637 C CA . GLY A 1 83 ? 7.900 2.045 5.771 1.00 87.06 83 GLY A CA 1
ATOM 638 C C . GLY A 1 83 ? 6.710 2.591 6.574 1.00 87.06 83 GLY A C 1
ATOM 639 O O . GLY A 1 83 ? 5.815 3.221 6.015 1.00 87.06 83 GLY A O 1
ATOM 640 N N . PRO A 1 84 ? 6.666 2.333 7.897 1.00 86.50 84 PRO A N 1
ATOM 641 C CA . PRO A 1 84 ? 5.557 2.772 8.748 1.00 86.50 84 PRO A CA 1
ATOM 642 C C . PRO A 1 84 ? 5.468 4.295 8.900 1.00 86.50 84 PRO A C 1
ATOM 644 O O . PRO A 1 84 ? 4.371 4.845 8.867 1.00 86.50 84 PRO A O 1
ATOM 647 N N . GLU A 1 85 ? 6.612 4.971 9.054 1.00 89.00 85 GLU A N 1
ATOM 648 C CA . GLU A 1 85 ? 6.659 6.431 9.219 1.00 89.00 85 GLU A CA 1
ATOM 649 C C . GLU A 1 85 ? 6.241 7.145 7.929 1.00 89.00 85 GLU A C 1
ATOM 651 O O . GLU A 1 85 ? 5.375 8.013 7.958 1.00 89.00 85 GLU A O 1
ATOM 656 N N . THR A 1 86 ? 6.765 6.709 6.779 1.00 85.75 86 THR A N 1
ATOM 657 C CA . THR A 1 86 ? 6.390 7.266 5.471 1.00 85.75 86 THR A CA 1
ATOM 658 C C . THR A 1 86 ? 4.929 6.994 5.138 1.00 85.75 86 THR A C 1
ATOM 660 O O . THR A 1 86 ? 4.245 7.894 4.662 1.00 85.75 86 THR A O 1
ATOM 663 N N . ALA A 1 87 ? 4.409 5.804 5.465 1.00 82.62 87 ALA A N 1
ATOM 664 C CA . ALA A 1 87 ? 2.983 5.522 5.337 1.00 82.62 87 ALA A CA 1
ATOM 665 C C . ALA A 1 87 ? 2.153 6.526 6.149 1.00 82.62 87 ALA A C 1
ATOM 667 O O . ALA A 1 87 ? 1.241 7.136 5.605 1.00 82.62 87 ALA A O 1
ATOM 668 N N . LYS A 1 88 ? 2.492 6.753 7.426 1.00 87.44 88 LYS A N 1
ATOM 669 C CA . LYS A 1 88 ? 1.788 7.708 8.298 1.00 87.44 88 LYS A CA 1
ATOM 670 C C . LYS A 1 88 ? 1.681 9.104 7.675 1.00 87.44 88 LYS A C 1
ATOM 672 O O . LYS A 1 88 ? 0.593 9.681 7.689 1.00 87.44 88 LYS A O 1
ATOM 677 N N . ASP A 1 89 ? 2.783 9.611 7.134 1.00 87.00 89 ASP A N 1
ATOM 678 C CA . ASP A 1 89 ? 2.835 10.936 6.516 1.00 87.00 89 ASP A CA 1
ATOM 679 C C . ASP A 1 89 ? 2.046 10.985 5.197 1.00 87.00 89 ASP A C 1
ATOM 681 O O . ASP A 1 89 ? 1.268 11.913 4.980 1.00 87.00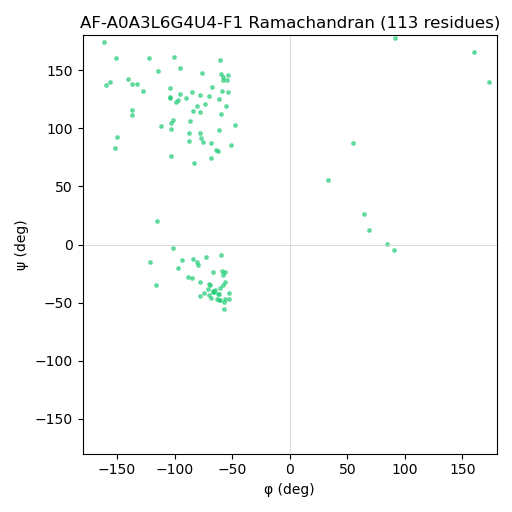 89 ASP A O 1
ATOM 685 N N . GLU A 1 90 ? 2.171 9.964 4.342 1.00 85.44 90 GLU A N 1
ATOM 686 C CA . GLU A 1 90 ? 1.435 9.870 3.072 1.00 85.44 90 GLU A CA 1
ATOM 687 C C . GLU A 1 90 ? -0.082 9.815 3.290 1.00 85.44 90 GLU A C 1
ATOM 689 O O . GLU A 1 90 ? -0.841 10.495 2.608 1.00 85.44 90 GLU A O 1
ATOM 694 N N . ILE A 1 91 ? -0.549 9.046 4.269 1.00 85.19 91 ILE A N 1
ATOM 695 C CA . ILE A 1 91 ? -1.975 8.968 4.603 1.00 85.19 91 ILE A CA 1
ATOM 696 C C . ILE A 1 91 ? -2.503 10.341 5.010 1.00 85.19 91 ILE A C 1
ATOM 698 O O . ILE A 1 91 ? -3.560 10.751 4.542 1.00 85.19 91 ILE A O 1
ATOM 702 N N . ALA A 1 92 ? -1.784 11.032 5.900 1.00 89.31 92 ALA A N 1
ATOM 703 C CA . ALA A 1 92 ? -2.188 12.344 6.393 1.00 89.31 92 ALA A CA 1
ATOM 704 C C . ALA A 1 92 ? -2.159 13.412 5.289 1.00 89.31 92 ALA A C 1
ATOM 706 O O . ALA A 1 92 ? -2.857 14.417 5.397 1.00 89.31 92 ALA A O 1
ATOM 707 N N . LEU A 1 93 ? -1.358 13.192 4.243 1.00 87.25 93 LEU A N 1
ATOM 708 C CA . LEU A 1 93 ? -1.313 14.039 3.060 1.00 87.25 93 LEU A CA 1
ATOM 709 C C . LEU A 1 93 ? -2.533 13.833 2.150 1.00 87.25 93 LEU A C 1
ATOM 711 O O . LEU A 1 93 ? -3.059 14.812 1.629 1.00 87.25 93 LEU A O 1
ATOM 715 N N . TRP A 1 94 ? -2.963 12.583 1.944 1.00 84.56 94 TRP A N 1
ATOM 716 C CA . TRP A 1 94 ? -3.988 12.240 0.946 1.00 84.56 94 TRP A CA 1
ATOM 717 C C . TRP A 1 94 ? -5.410 12.104 1.497 1.00 84.56 94 TRP A C 1
ATOM 719 O O . TRP A 1 94 ? -6.350 12.179 0.711 1.00 84.56 94 TRP A O 1
ATOM 729 N N . PHE A 1 95 ? -5.581 11.898 2.806 1.00 84.19 95 PHE A N 1
ATOM 730 C CA . PHE A 1 95 ? -6.885 11.627 3.411 1.00 84.19 95 PHE A CA 1
ATOM 731 C C . PHE A 1 95 ? -7.151 12.470 4.656 1.00 84.19 95 PHE A C 1
ATOM 733 O O . PHE A 1 95 ? -6.326 12.583 5.566 1.00 84.19 95 PHE A O 1
ATOM 740 N N . GLU A 1 96 ? -8.379 12.966 4.763 1.00 91.50 96 GLU A N 1
ATOM 741 C CA . GLU A 1 96 ? -8.919 13.496 6.005 1.00 91.50 96 GLU A CA 1
ATOM 742 C C . GLU A 1 96 ? -9.311 12.344 6.953 1.00 91.50 96 GLU A C 1
ATOM 744 O O . GLU A 1 96 ? -9.814 11.306 6.514 1.00 91.50 96 GLU A O 1
ATOM 749 N N . PRO A 1 97 ? -9.200 12.507 8.288 1.00 89.94 97 PRO A N 1
ATOM 750 C CA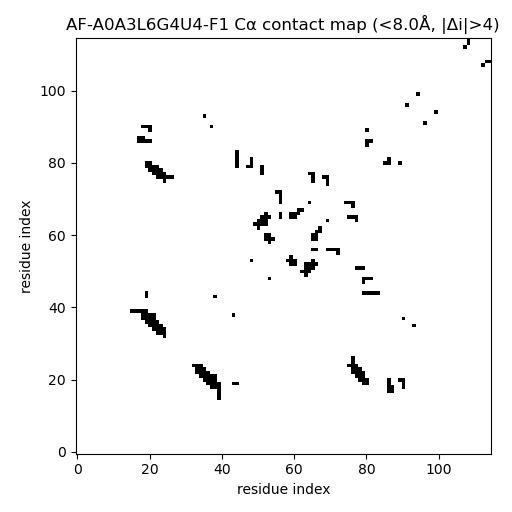 . PRO A 1 97 ? -9.505 11.427 9.233 1.00 89.94 97 PRO A CA 1
ATOM 751 C C . PRO A 1 97 ? -10.918 10.830 9.128 1.00 89.94 97 PRO A C 1
ATOM 753 O O . PRO A 1 97 ? -11.125 9.699 9.559 1.00 89.94 97 PRO A O 1
ATOM 756 N N . LYS A 1 98 ? -11.893 11.578 8.590 1.00 92.25 98 LYS A N 1
ATOM 757 C CA . LYS A 1 98 ? -13.280 11.116 8.384 1.00 92.25 98 LYS A CA 1
ATOM 758 C C . LYS A 1 98 ? -13.465 10.240 7.139 1.00 92.25 98 LYS A C 1
ATOM 760 O O . LYS A 1 98 ? -14.490 9.578 7.034 1.00 92.25 98 LYS A O 1
ATOM 765 N N . GLU A 1 99 ? -12.520 10.259 6.202 1.00 87.81 99 GLU A N 1
ATOM 766 C CA . GLU A 1 99 ? -12.556 9.434 4.984 1.00 87.81 99 GLU A CA 1
ATOM 767 C C . GLU A 1 99 ? -12.087 8.003 5.271 1.00 87.81 99 GLU A C 1
ATOM 769 O O . GLU A 1 99 ? -12.330 7.078 4.499 1.00 87.81 99 GLU A O 1
ATOM 774 N N . LEU A 1 100 ? -11.450 7.811 6.427 1.00 87.12 100 LEU A N 1
ATOM 775 C CA . LEU A 1 100 ? -10.959 6.530 6.894 1.00 87.12 100 LEU A CA 1
ATOM 776 C C . LEU A 1 100 ? -12.079 5.759 7.590 1.00 87.12 100 LEU A C 1
ATOM 778 O O . LEU A 1 100 ? -12.571 6.141 8.654 1.00 87.12 100 LEU A O 1
ATOM 782 N N . VAL A 1 101 ? -12.467 4.639 6.989 1.00 89.44 101 VAL A N 1
ATOM 783 C CA . VAL A 1 101 ? -13.564 3.805 7.482 1.00 89.44 101 VAL A CA 1
ATOM 784 C C . VAL A 1 101 ? -13.036 2.757 8.455 1.00 89.44 101 VAL A C 1
ATOM 786 O O . VAL A 1 101 ? -12.161 1.965 8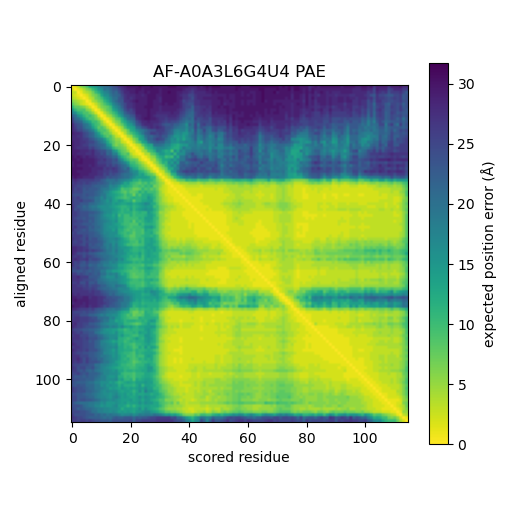.119 1.00 89.44 101 VAL A O 1
ATOM 789 N N . SER A 1 102 ? -13.620 2.713 9.653 1.00 87.44 102 SER A N 1
ATOM 790 C CA . SER A 1 102 ? -13.395 1.635 10.616 1.00 87.44 102 SER A CA 1
ATOM 791 C C . SER A 1 102 ? -14.517 0.607 10.510 1.00 87.44 102 SER A C 1
ATOM 793 O O . SER A 1 102 ? -15.695 0.946 10.629 1.00 87.44 102 SER A O 1
ATOM 795 N N . TYR A 1 103 ? -14.152 -0.649 10.282 1.00 88.19 103 TYR A N 1
ATOM 796 C CA . TYR A 1 103 ? -15.073 -1.779 10.269 1.00 88.19 103 TYR A CA 1
ATOM 797 C C . TYR A 1 103 ? -14.330 -3.050 10.689 1.00 88.19 103 TYR A C 1
ATOM 799 O O . TYR A 1 103 ? -13.105 -3.113 10.622 1.00 88.19 103 TYR A O 1
ATOM 807 N N . THR A 1 104 ? -15.072 -4.073 11.107 1.00 85.50 104 THR A N 1
ATOM 808 C CA . THR A 1 104 ? -14.515 -5.400 11.400 1.00 85.50 104 THR A CA 1
ATOM 809 C C . THR A 1 104 ? -14.867 -6.350 10.267 1.00 85.50 104 THR A C 1
ATOM 811 O O . THR A 1 104 ? -16.038 -6.491 9.907 1.00 85.50 104 THR A O 1
ATOM 814 N N . SER A 1 105 ? -13.861 -7.014 9.698 1.00 86.56 105 SER A N 1
ATOM 815 C CA . SER A 1 105 ? -14.088 -7.980 8.626 1.00 86.56 105 SER A CA 1
ATOM 816 C C . SER A 1 105 ? -14.607 -9.303 9.188 1.00 86.56 105 SER A C 1
ATOM 818 O O . SER A 1 105 ? -13.977 -9.923 10.042 1.00 86.56 105 SER A O 1
ATOM 820 N N . ASN A 1 106 ? -15.708 -9.817 8.635 1.00 89.44 106 ASN A N 1
ATOM 821 C CA . ASN A 1 106 ? -16.218 -11.154 8.976 1.00 89.44 106 ASN A CA 1
ATOM 822 C C . ASN A 1 106 ? -15.198 -12.277 8.695 1.00 89.44 106 ASN A C 1
ATOM 824 O O . ASN A 1 106 ? -15.292 -13.365 9.270 1.00 89.44 106 ASN A O 1
ATOM 828 N N . ALA A 1 107 ? -14.239 -12.024 7.800 1.00 89.12 107 ALA A N 1
ATOM 829 C CA . ALA A 1 107 ? -13.185 -12.961 7.437 1.00 89.12 107 ALA A CA 1
ATOM 830 C C . ALA A 1 107 ? -11.980 -12.926 8.391 1.00 89.12 107 ALA A C 1
ATOM 832 O O . ALA A 1 107 ? -11.164 -13.842 8.344 1.00 89.12 107 ALA A O 1
ATOM 833 N N . GLU A 1 108 ? -11.868 -11.924 9.272 1.00 85.88 108 GLU A N 1
ATOM 834 C CA . GLU A 1 108 ? -10.690 -11.704 10.127 1.00 85.88 108 GLU A CA 1
ATOM 835 C C . GLU A 1 108 ? -10.307 -12.957 10.932 1.00 85.88 108 GLU A C 1
ATOM 837 O O . GLU A 1 108 ? -9.138 -13.339 10.975 1.00 85.88 108 GLU A O 1
ATOM 842 N N . LYS A 1 109 ? -11.307 -13.669 11.471 1.00 86.06 109 LYS A N 1
ATOM 843 C CA . LYS A 1 109 ? -11.122 -14.925 12.219 1.00 86.06 109 LYS A CA 1
ATOM 844 C C . LYS A 1 109 ? -10.417 -16.024 11.420 1.00 86.06 109 LYS A C 1
ATOM 846 O O . LYS A 1 109 ? -9.640 -16.790 11.978 1.00 86.06 109 LYS A O 1
ATOM 851 N N . TRP A 1 110 ? -10.672 -16.093 10.116 1.00 88.81 110 TRP A N 1
ATOM 852 C CA . TRP A 1 110 ? -10.092 -17.103 9.232 1.00 88.81 110 TRP A CA 1
ATOM 853 C C . TRP A 1 110 ? -8.716 -16.694 8.716 1.00 88.81 110 TRP A C 1
ATOM 855 O O . TRP A 1 110 ? -7.890 -17.556 8.443 1.00 88.81 110 TRP A O 1
ATOM 865 N N . VAL A 1 111 ? -8.470 -15.388 8.595 1.00 86.00 111 VAL A N 1
ATOM 866 C CA . VAL A 1 111 ? -7.196 -14.839 8.116 1.00 86.00 111 VAL A CA 1
ATOM 867 C C . VAL A 1 111 ? -6.131 -14.875 9.213 1.00 86.00 111 VAL A C 1
ATOM 869 O O . VAL A 1 111 ? -5.007 -15.291 8.951 1.00 86.00 111 VAL A O 1
ATOM 872 N N . TYR A 1 112 ? -6.483 -14.484 10.441 1.00 84.00 112 TYR A N 1
ATOM 873 C CA . TYR A 1 112 ? -5.540 -14.405 11.565 1.00 84.00 112 TYR A CA 1
ATOM 874 C C . TYR A 1 112 ? -5.632 -15.579 12.548 1.00 84.00 112 TYR A C 1
ATOM 876 O O . TYR A 1 112 ? -4.848 -15.648 13.492 1.00 84.00 112 TYR A O 1
ATOM 884 N N . GLY A 1 113 ? -6.568 -16.510 12.344 1.00 67.50 113 GLY A N 1
ATOM 885 C CA . GLY A 1 113 ? -6.614 -17.782 13.072 1.00 67.50 113 GLY A CA 1
ATOM 886 C C . GLY A 1 113 ? -6.856 -17.666 14.579 1.00 67.50 113 GLY A C 1
ATOM 887 O O . GLY A 1 113 ? -6.434 -18.546 15.328 1.00 67.50 113 GLY A O 1
ATOM 888 N N . VAL A 1 114 ? -7.509 -16.598 15.048 1.00 61.50 114 VAL A N 1
ATOM 889 C CA . VAL A 1 114 ? -7.882 -16.469 16.465 1.00 61.50 114 VAL A CA 1
ATOM 890 C C . VAL A 1 114 ? -9.112 -17.343 16.732 1.00 61.50 114 VAL A C 1
ATOM 892 O O . VAL A 1 114 ? -10.245 -16.909 16.526 1.00 61.50 114 VAL A O 1
ATOM 895 N N . ASN A 1 115 ? -8.861 -18.590 17.141 1.00 45.38 115 ASN A N 1
ATOM 896 C CA . ASN A 1 115 ? -9.833 -19.459 17.811 1.00 45.38 115 ASN A CA 1
ATOM 897 C C . ASN A 1 115 ? -9.771 -19.248 19.325 1.00 45.38 115 ASN A C 1
ATOM 899 O O . ASN A 1 115 ? -8.641 -19.235 19.867 1.00 45.38 115 ASN A O 1
#

Solvent-accessible surface area (backbone atoms only — not comparable to full-atom values): 7571 Å² total; per-residue (Å²): 130,85,76,79,82,72,83,74,82,75,89,63,88,76,78,84,79,68,52,38,52,42,36,48,45,71,87,65,96,69,78,96,70,78,44,84,39,67,45,75,62,91,60,42,56,64,52,48,48,57,44,42,35,53,92,52,71,95,58,44,43,83,88,12,54,39,35,71,72,49,88,55,85,91,60,68,43,58,50,64,53,90,46,73,70,56,23,55,54,52,42,64,71,76,47,58,83,84,76,60,82,88,80,83,63,91,58,46,52,76,76,72,61,71,123

Secondary structure (DSSP, 8-state):
-PPPPP-------------EEEEE----SSS---EEEEE-STTHHHHHHHHH--SSGGG--TTSHHHHH--STT--SEE--SSHHHHHHHHHHH--TTTS-----TTHHHHH---

InterPro domains:
  IPR001564 Nucleoside diphosphate kinase [PR01243] (32-49)
  IPR001564 Nucleoside diphosphate kinase [PR01243] (53-69)
  IPR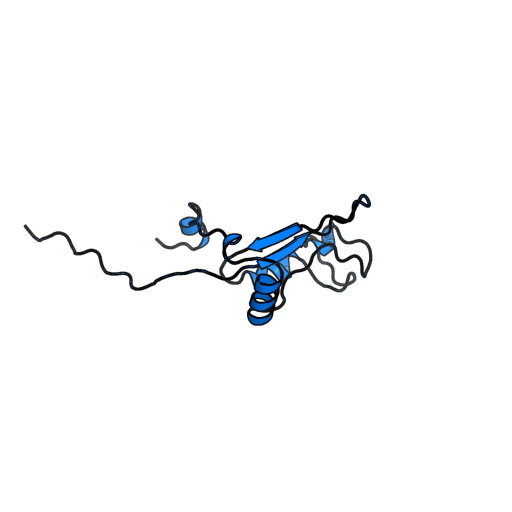001564 Nucleoside diphosphate kinase [PR01243] (76-95)
  IPR023005 Nucleoside diphosphate kinase, active site [PS00469] (76-84)
  IPR034907 Nucleoside diphosphate kinase-like domain [PF00334] (36-99)
  IPR034907 Nucleoside diphosphate kinase-like domain [SM00562] (12-102)
  IPR036850 Nucleoside diphosphate kinase-like domain superfamily [G3DSA:3.30.70.141] (15-115)
  IPR036850 Nucleoside diphosphate kinase-like domain superfamily [SSF54919] (32-112)

pLDDT: mean 70.69, std 21.27, range [25.97, 92.25]

Organism: Zea mays (NCBI:txid4577)

Foldseek 3Di:
DDDDDDPPPPPDPPPFDFWKFKWQQPPPPDDDDTDTGTDGDVCCLVVVDVQQFDLDQVRQDPNHPCNVPNDDRPSRRIDIDNDRVRRVVVCVVPDDPVVDDDDDDPCCCVVVVDD

Sequence (115 aa):
MPAPPSPRSSSRTRTVRVLFGVLVDVVLRFDSLDLYLVWEGEGVIKYGRKLIGATDPHKYEPGTIRGDLGVVVGRNIIHGSDGPETAKDEIALWFEPKELVSYTSNAEKWVYGVN

Mean predicted aligned error: 11.91 Å